Protein AF-A0A354J4W0-F1 (afdb_monomer)

Solvent-accessible surface area (backbone atoms only — not comparable to full-atom values): 3272 Å² total; per-residue (Å²): 131,89,71,90,73,81,82,85,87,77,90,75,87,68,79,90,85,59,92,90,58,63,63,68,60,53,51,53,51,41,51,55,51,46,30,67,74,73,68,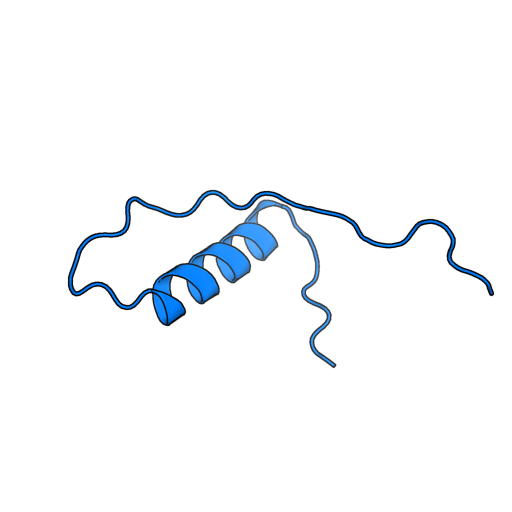51,84,83,83,87,124

Structure (mmCIF, N/CA/C/O backbone):
data_AF-A0A354J4W0-F1
#
_entry.id   AF-A0A354J4W0-F1
#
loop_
_atom_site.group_PDB
_atom_site.id
_atom_site.type_symbol
_atom_site.label_atom_id
_atom_site.label_alt_id
_atom_site.label_comp_id
_atom_site.label_asym_id
_atom_site.label_entity_id
_atom_site.label_seq_id
_atom_site.pdbx_PDB_ins_code
_atom_site.Cartn_x
_atom_site.Cartn_y
_atom_site.Cartn_z
_atom_site.occupancy
_atom_site.B_iso_or_equiv
_atom_site.auth_seq_id
_atom_site.auth_comp_id
_atom_site.auth_asym_id
_atom_site.auth_atom_id
_atom_site.pdbx_PDB_model_num
ATOM 1 N N . MET A 1 1 ? 19.893 -13.928 -16.066 1.00 56.06 1 MET A N 1
ATOM 2 C CA . MET A 1 1 ? 20.537 -12.619 -15.831 1.00 56.06 1 MET A CA 1
ATOM 3 C C . MET A 1 1 ? 20.439 -12.363 -14.339 1.00 56.06 1 MET A C 1
ATOM 5 O O . MET A 1 1 ? 19.326 -12.222 -13.850 1.00 56.06 1 MET A O 1
ATOM 9 N N . GLU A 1 2 ? 21.546 -12.457 -13.602 1.00 56.69 2 GLU A N 1
ATOM 10 C CA . GLU A 1 2 ? 21.540 -12.231 -12.150 1.00 56.69 2 GLU A CA 1
ATOM 11 C C . GLU A 1 2 ? 21.154 -10.778 -11.869 1.00 56.69 2 GLU A C 1
ATOM 13 O O . GLU A 1 2 ? 21.897 -9.844 -12.171 1.00 56.69 2 GLU A O 1
ATOM 18 N N . ARG A 1 3 ? 19.942 -10.572 -11.349 1.00 63.34 3 ARG A N 1
ATOM 19 C CA . ARG A 1 3 ? 19.458 -9.244 -10.982 1.00 63.34 3 ARG A CA 1
ATOM 20 C C . ARG A 1 3 ? 19.955 -8.933 -9.575 1.00 63.34 3 ARG A C 1
ATOM 22 O O . ARG A 1 3 ? 19.258 -9.184 -8.602 1.00 63.34 3 ARG A O 1
ATOM 29 N N . LEU A 1 4 ? 21.171 -8.400 -9.485 1.00 72.56 4 LEU A N 1
ATOM 30 C CA . LEU A 1 4 ? 21.787 -8.006 -8.211 1.00 72.56 4 LEU A CA 1
ATOM 31 C C . LEU A 1 4 ? 21.050 -6.828 -7.546 1.00 72.56 4 LEU A C 1
ATOM 33 O O . LEU A 1 4 ? 21.103 -6.666 -6.333 1.00 72.56 4 LEU A O 1
ATOM 37 N N . ILE A 1 5 ? 20.339 -6.015 -8.338 1.00 70.94 5 ILE A N 1
ATOM 38 C CA . ILE A 1 5 ? 19.510 -4.894 -7.879 1.00 70.94 5 ILE A CA 1
ATOM 39 C C . ILE A 1 5 ? 18.231 -4.882 -8.721 1.00 70.94 5 ILE A C 1
ATOM 41 O O . ILE A 1 5 ? 18.288 -4.867 -9.953 1.00 70.94 5 ILE A O 1
ATOM 45 N N . GLY A 1 6 ? 17.063 -4.921 -8.076 1.00 72.06 6 GLY A N 1
ATOM 46 C CA . GLY A 1 6 ? 15.803 -5.060 -8.809 1.00 72.06 6 GLY A CA 1
ATOM 47 C C . GLY A 1 6 ? 14.530 -4.584 -8.131 1.00 72.06 6 GLY A C 1
ATOM 48 O O . GLY A 1 6 ? 13.514 -4.433 -8.810 1.00 72.06 6 GLY A O 1
ATOM 49 N N . THR A 1 7 ? 14.576 -4.314 -6.833 1.00 77.88 7 THR A N 1
ATOM 50 C CA . THR A 1 7 ? 13.390 -3.897 -6.091 1.00 77.88 7 THR A CA 1
ATOM 51 C C . THR A 1 7 ? 13.395 -2.385 -5.955 1.00 77.88 7 THR A C 1
ATOM 53 O O . THR A 1 7 ? 14.297 -1.811 -5.350 1.00 77.88 7 THR A O 1
ATOM 56 N N . VAL A 1 8 ? 12.386 -1.733 -6.527 1.00 80.25 8 VAL A N 1
ATOM 57 C CA . VAL A 1 8 ? 12.127 -0.312 -6.286 1.00 80.25 8 VAL A CA 1
ATOM 58 C C . VAL A 1 8 ? 11.210 -0.232 -5.071 1.00 80.25 8 VAL A C 1
ATOM 60 O O . VAL A 1 8 ? 10.049 -0.622 -5.158 1.00 80.25 8 VAL A O 1
ATOM 63 N N . SER A 1 9 ? 11.728 0.242 -3.938 1.00 85.19 9 SER A N 1
ATOM 64 C CA . SER A 1 9 ? 10.887 0.556 -2.779 1.00 85.19 9 SER A CA 1
ATOM 65 C C . SER A 1 9 ? 10.246 1.928 -2.979 1.00 85.19 9 SER A C 1
ATOM 67 O O . SER A 1 9 ? 10.941 2.892 -3.306 1.00 85.19 9 SER A O 1
ATOM 69 N N . ARG A 1 10 ? 8.924 2.018 -2.809 1.00 88.88 10 ARG A N 1
ATOM 70 C CA . ARG A 1 10 ? 8.168 3.276 -2.862 1.00 88.88 10 ARG A CA 1
ATOM 71 C C . ARG A 1 10 ? 7.337 3.399 -1.596 1.00 88.88 10 ARG A C 1
ATOM 73 O O . ARG A 1 10 ? 6.524 2.528 -1.304 1.00 88.88 10 ARG A O 1
ATOM 80 N N . GLY A 1 11 ? 7.534 4.486 -0.858 1.00 92.00 11 GLY A N 1
ATOM 81 C CA . GLY A 1 11 ? 6.643 4.842 0.240 1.00 92.00 11 GLY A CA 1
ATOM 82 C C . GLY A 1 11 ? 5.352 5.440 -0.311 1.00 92.00 11 GLY A C 1
ATOM 83 O O . GLY A 1 11 ? 5.406 6.390 -1.087 1.00 92.00 11 GLY A O 1
ATOM 84 N N . VAL A 1 12 ? 4.204 4.900 0.097 1.00 93.38 12 VAL A N 1
ATOM 85 C CA . VAL A 1 12 ? 2.878 5.458 -0.205 1.00 93.38 12 VAL A CA 1
ATOM 86 C C . VAL A 1 12 ? 2.318 6.082 1.066 1.00 93.38 12 VAL A C 1
ATOM 88 O O . VAL A 1 12 ? 2.358 5.472 2.134 1.00 93.38 12 VAL A O 1
ATOM 91 N N . ARG A 1 13 ? 1.803 7.310 0.967 1.00 93.50 13 ARG A N 1
ATOM 92 C CA . ARG A 1 13 ? 1.184 7.996 2.103 1.00 93.50 13 ARG A CA 1
ATOM 93 C C . ARG A 1 13 ? -0.287 7.603 2.213 1.00 93.50 13 ARG A C 1
ATOM 95 O O . ARG A 1 13 ? -1.103 8.066 1.425 1.00 93.50 13 ARG A O 1
ATOM 102 N N . ALA A 1 14 ? -0.601 6.790 3.215 1.00 95.00 14 ALA A N 1
ATOM 103 C CA . ALA A 1 14 ? -1.969 6.459 3.598 1.00 95.00 14 ALA A CA 1
ATOM 104 C C . ALA A 1 14 ? -2.564 7.524 4.553 1.00 95.00 14 ALA A C 1
ATOM 106 O O . ALA A 1 14 ? -1.810 8.282 5.182 1.00 95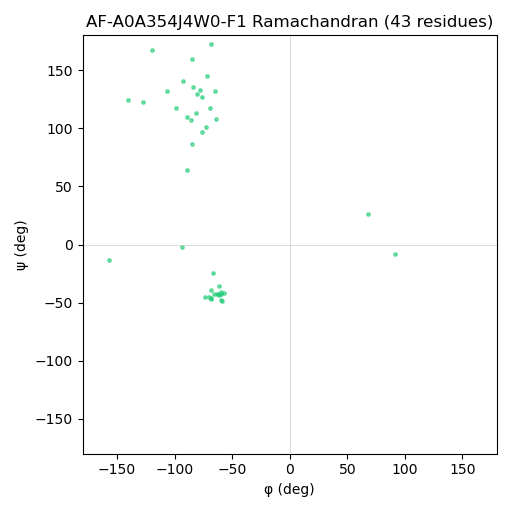.00 14 ALA A O 1
ATOM 107 N N . PRO A 1 15 ? -3.902 7.609 4.674 1.00 94.12 15 PRO A N 1
ATOM 108 C CA . PRO A 1 15 ? -4.565 8.414 5.701 1.00 94.12 15 PRO A CA 1
ATOM 109 C C . PRO A 1 15 ? -4.346 7.843 7.118 1.00 94.12 15 PRO A C 1
ATOM 111 O O . PRO A 1 15 ? -3.792 6.761 7.298 1.00 94.12 15 PRO A O 1
ATOM 114 N N . ILE A 1 16 ? -4.780 8.585 8.144 1.00 95.31 16 ILE A N 1
ATOM 115 C CA . ILE A 1 16 ? -4.756 8.106 9.536 1.00 95.31 16 ILE A CA 1
ATOM 116 C C . ILE A 1 16 ? -5.794 6.991 9.695 1.00 95.31 16 ILE A C 1
ATOM 118 O O . ILE A 1 16 ? -6.985 7.258 9.551 1.00 95.31 16 ILE A O 1
ATOM 122 N N . ILE A 1 17 ? -5.327 5.7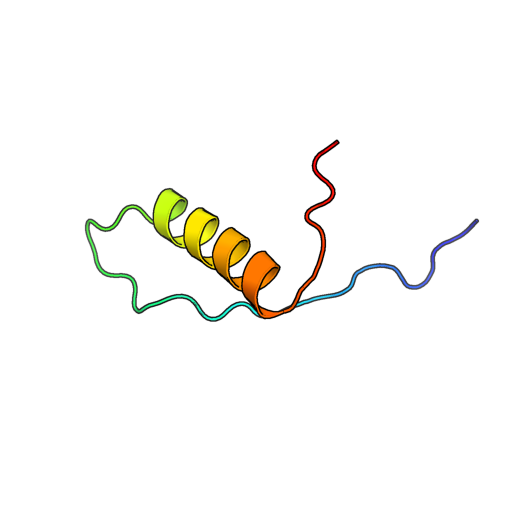89 10.034 1.00 95.50 17 ILE A N 1
ATOM 123 C CA . ILE A 1 17 ? -6.155 4.607 10.301 1.00 95.50 17 ILE A CA 1
ATOM 124 C C . ILE A 1 17 ? -6.636 4.639 11.754 1.00 95.50 17 ILE A C 1
ATOM 126 O O . ILE A 1 17 ? -5.856 4.930 12.667 1.00 95.50 17 ILE A O 1
ATOM 130 N N . ARG A 1 18 ? -7.915 4.338 11.970 1.00 96.56 18 ARG A N 1
ATOM 131 C CA . ARG A 1 18 ? -8.562 4.231 13.281 1.00 96.56 18 ARG A CA 1
ATOM 132 C C . ARG A 1 18 ? -9.121 2.828 13.503 1.00 96.56 18 ARG A C 1
ATOM 134 O O . ARG A 1 18 ? -9.201 2.005 12.596 1.00 96.56 18 ARG A O 1
ATOM 141 N N . GLU A 1 19 ? -9.489 2.548 14.747 1.00 96.75 19 GLU A N 1
ATOM 142 C CA . GLU A 1 19 ? -10.145 1.291 15.098 1.00 96.75 19 GLU A CA 1
ATOM 143 C C . GLU A 1 19 ? -11.519 1.190 14.417 1.00 96.75 19 GLU A C 1
ATOM 145 O O . GLU A 1 19 ? -12.302 2.139 14.453 1.00 96.75 19 GLU A O 1
ATOM 150 N N . GLY A 1 20 ? -11.793 0.039 13.798 1.00 95.88 20 GLY A N 1
ATOM 151 C CA . GLY A 1 20 ? -13.014 -0.210 13.027 1.00 95.88 20 GLY A CA 1
ATOM 152 C C . GLY A 1 20 ? -12.912 0.112 11.532 1.00 95.88 20 GLY A C 1
ATOM 153 O O . GLY A 1 20 ? -13.823 -0.254 10.794 1.00 95.88 20 GLY A O 1
ATOM 154 N N . ASP A 1 21 ? -11.822 0.737 11.077 1.00 96.81 21 ASP A N 1
ATOM 155 C CA . ASP A 1 21 ? -11.590 0.979 9.651 1.00 96.81 21 ASP A CA 1
ATOM 156 C C . ASP A 1 21 ? -11.237 -0.323 8.910 1.00 96.81 21 ASP A C 1
ATOM 158 O O . ASP A 1 21 ? -10.504 -1.175 9.426 1.00 96.81 21 ASP A O 1
ATOM 162 N N . ASP A 1 22 ? 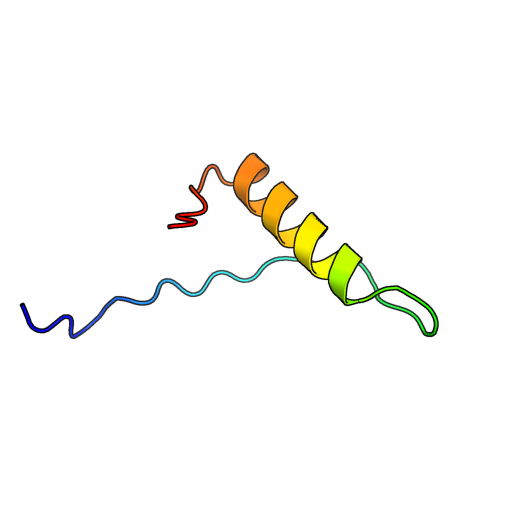-11.690 -0.448 7.660 1.00 97.62 22 ASP A N 1
ATOM 163 C CA . ASP A 1 22 ? -11.223 -1.511 6.771 1.00 97.62 22 ASP A CA 1
ATOM 164 C C . ASP A 1 22 ? -9.823 -1.170 6.243 1.00 97.62 22 ASP A C 1
ATOM 166 O O . ASP A 1 22 ? -9.627 -0.419 5.284 1.00 97.62 22 ASP A O 1
ATOM 170 N N . ILE A 1 23 ? -8.818 -1.737 6.904 1.00 96.19 23 ILE A N 1
ATOM 171 C CA . ILE A 1 23 ? -7.413 -1.534 6.553 1.00 96.19 23 ILE A CA 1
ATOM 172 C C . ILE A 1 23 ? -7.115 -2.035 5.134 1.00 96.19 23 ILE A C 1
ATOM 174 O O . ILE A 1 23 ? -6.296 -1.432 4.440 1.00 96.19 23 ILE A O 1
ATOM 178 N N . ALA A 1 24 ? -7.743 -3.129 4.695 1.00 96.75 24 ALA A N 1
ATOM 179 C CA . ALA A 1 24 ? -7.457 -3.716 3.392 1.00 96.75 24 ALA A CA 1
ATOM 180 C C . ALA A 1 24 ? -7.943 -2.795 2.270 1.00 96.75 24 ALA A C 1
ATOM 182 O O . ALA A 1 24 ? -7.172 -2.493 1.356 1.00 96.75 24 ALA A O 1
ATOM 183 N N . GLU A 1 25 ? -9.170 -2.289 2.383 1.00 97.56 25 GLU A N 1
ATOM 184 C CA . GLU A 1 25 ? -9.734 -1.327 1.433 1.00 97.56 25 GLU A CA 1
ATOM 185 C C . GLU A 1 25 ? -8.889 -0.044 1.371 1.00 97.56 25 GLU A C 1
ATOM 187 O O . GLU A 1 25 ? -8.447 0.359 0.292 1.00 97.56 25 GLU A O 1
ATOM 192 N N . ILE A 1 26 ? -8.535 0.530 2.528 1.00 97.12 26 ILE A N 1
ATOM 193 C CA . ILE A 1 26 ? -7.710 1.750 2.611 1.00 97.12 26 ILE A CA 1
ATOM 194 C C . ILE A 1 26 ? -6.356 1.577 1.912 1.00 97.12 26 ILE A C 1
ATOM 196 O O . ILE A 1 26 ? -5.874 2.491 1.229 1.00 97.12 26 ILE A O 1
ATOM 200 N N . VAL A 1 27 ? -5.708 0.425 2.093 1.00 95.44 27 VAL A N 1
ATOM 201 C CA . VAL A 1 27 ? -4.405 0.143 1.479 1.00 95.44 27 VAL A CA 1
ATOM 202 C C . VAL A 1 27 ? -4.538 0.008 -0.037 1.00 95.44 27 VAL A C 1
ATOM 204 O O . VAL A 1 27 ? -3.743 0.611 -0.763 1.00 95.44 27 VAL A O 1
ATOM 207 N N . VAL A 1 28 ? -5.538 -0.733 -0.519 1.00 95.12 28 VAL A N 1
ATOM 208 C CA . VAL A 1 28 ? -5.793 -0.920 -1.957 1.00 95.12 28 VAL A CA 1
ATOM 209 C C . VAL A 1 28 ? -6.031 0.428 -2.636 1.00 95.12 28 VAL A C 1
ATOM 211 O O . VAL A 1 28 ? -5.355 0.752 -3.619 1.00 95.12 28 VAL A O 1
ATOM 214 N N . ASP A 1 29 ? -6.897 1.260 -2.064 1.00 96.25 29 ASP A N 1
ATOM 215 C CA . ASP A 1 29 ? -7.203 2.584 -2.602 1.00 96.25 29 ASP A CA 1
ATOM 216 C C . ASP A 1 29 ? -5.982 3.504 -2.611 1.00 96.25 29 ASP A C 1
ATOM 218 O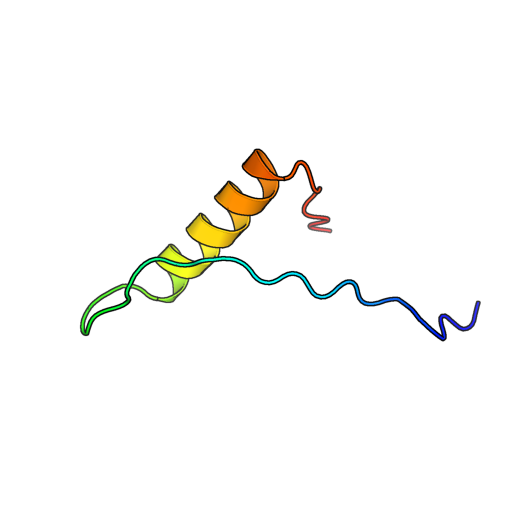 O . ASP A 1 29 ? -5.717 4.192 -3.602 1.00 96.25 29 ASP A O 1
ATOM 222 N N . SER A 1 30 ? -5.191 3.495 -1.536 1.00 95.56 30 SER A N 1
ATOM 223 C CA . SER A 1 30 ? -3.965 4.295 -1.445 1.00 95.56 30 SER A CA 1
ATOM 224 C C . SER A 1 30 ? -2.964 3.923 -2.545 1.00 95.56 30 SER A C 1
ATOM 226 O O . SER A 1 30 ? -2.365 4.808 -3.160 1.00 95.56 30 SER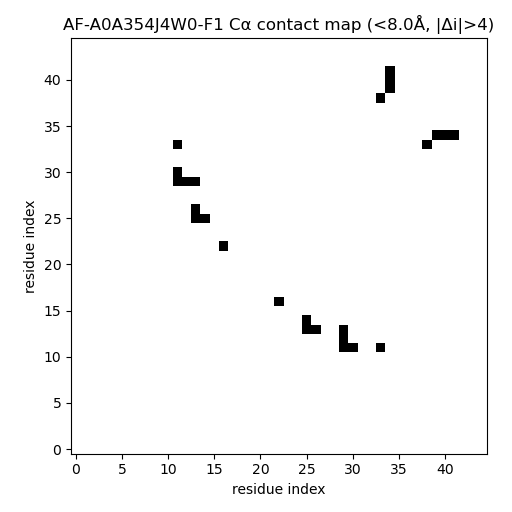 A O 1
ATOM 228 N N . VAL A 1 31 ? -2.805 2.630 -2.843 1.00 93.69 31 VAL A N 1
ATOM 229 C CA . VAL A 1 31 ? -1.899 2.141 -3.896 1.00 93.69 31 VAL A CA 1
ATOM 230 C C . VAL A 1 31 ? -2.412 2.496 -5.290 1.00 93.69 31 VAL A C 1
ATOM 232 O O . VAL A 1 31 ? -1.638 2.995 -6.109 1.00 93.69 31 VAL A O 1
ATOM 235 N N . ILE A 1 32 ? -3.705 2.299 -5.563 1.00 94.12 32 ILE A N 1
ATOM 236 C CA . ILE A 1 32 ? -4.318 2.646 -6.856 1.00 94.12 32 ILE A CA 1
ATOM 237 C C . ILE A 1 32 ? -4.206 4.151 -7.116 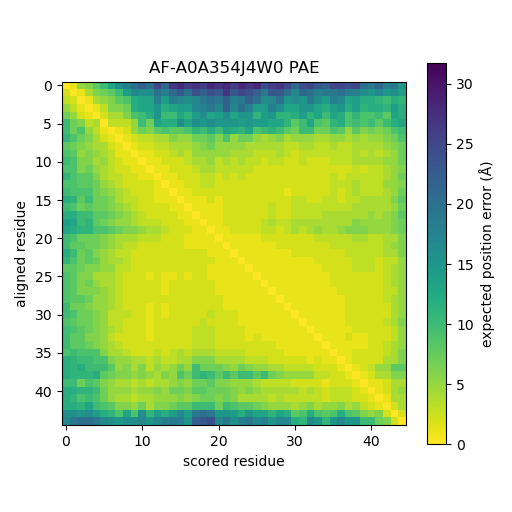1.00 94.12 32 ILE A C 1
ATOM 239 O O . ILE A 1 32 ? -3.858 4.571 -8.223 1.00 94.12 32 ILE A O 1
ATOM 243 N N . ASN A 1 33 ? -4.470 4.978 -6.106 1.00 95.12 33 ASN A N 1
ATOM 244 C CA . ASN A 1 33 ? -4.381 6.429 -6.235 1.00 95.12 33 ASN A CA 1
ATOM 245 C C . ASN A 1 33 ? -2.932 6.899 -6.410 1.00 95.12 33 ASN A C 1
ATOM 247 O O . ASN A 1 33 ? -2.673 7.760 -7.251 1.00 95.12 33 ASN A O 1
ATOM 251 N N . ALA A 1 34 ? -1.976 6.296 -5.699 1.00 94.50 34 ALA A N 1
ATOM 252 C CA . ALA A 1 34 ? -0.556 6.576 -5.897 1.00 94.50 34 ALA A CA 1
ATOM 253 C C . ALA A 1 34 ? -0.090 6.206 -7.313 1.00 94.50 34 ALA A C 1
ATOM 255 O O . ALA A 1 34 ? 0.610 6.995 -7.943 1.00 94.50 34 ALA A O 1
ATOM 256 N N . ALA A 1 35 ? -0.522 5.056 -7.842 1.00 93.25 35 ALA A N 1
ATOM 257 C CA . ALA A 1 35 ? -0.215 4.636 -9.209 1.00 93.25 35 ALA A CA 1
ATOM 258 C C . ALA A 1 35 ? -0.731 5.643 -10.248 1.00 93.25 35 ALA A C 1
ATOM 260 O O . ALA A 1 35 ? -0.004 6.003 -11.174 1.00 93.25 35 ALA A O 1
ATOM 261 N N . LYS A 1 36 ? -1.955 6.158 -10.057 1.00 92.06 36 LYS A N 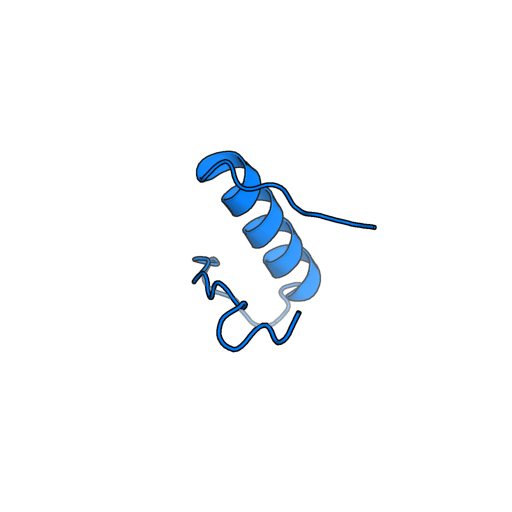1
ATOM 262 C CA . LYS A 1 36 ? -2.545 7.199 -10.914 1.00 92.06 36 LYS A CA 1
ATOM 263 C C . LYS A 1 36 ? -1.805 8.537 -10.818 1.00 92.06 36 LYS A C 1
ATOM 265 O O . LYS A 1 36 ? -1.603 9.175 -11.844 1.00 92.06 36 LYS A O 1
ATOM 270 N N . SER A 1 37 ? -1.418 8.961 -9.613 1.00 92.50 37 SER A N 1
ATOM 271 C CA . SER A 1 37 ? -0.770 10.261 -9.375 1.00 92.50 37 SER A CA 1
ATOM 272 C C . SER A 1 37 ? 0.686 10.298 -9.848 1.00 92.50 37 SER A C 1
ATOM 274 O O . SER A 1 37 ? 1.104 11.259 -10.483 1.00 92.50 37 SER A O 1
ATOM 276 N N . GLU A 1 38 ? 1.461 9.255 -9.546 1.00 89.25 38 GLU A N 1
ATOM 277 C CA . GLU A 1 38 ? 2.899 9.171 -9.849 1.00 89.25 38 GLU A CA 1
ATOM 278 C C . GLU A 1 38 ? 3.183 8.477 -11.194 1.00 89.25 38 GLU A C 1
ATOM 280 O O . GLU A 1 38 ? 4.337 8.344 -11.604 1.00 89.25 38 GLU A O 1
ATOM 285 N N . GLY A 1 39 ? 2.137 8.009 -11.885 1.00 85.44 39 GLY A N 1
ATOM 286 C CA . GLY A 1 39 ? 2.218 7.469 -13.241 1.00 85.44 39 GLY A CA 1
ATOM 287 C C . GLY A 1 39 ? 2.978 6.146 -13.366 1.00 85.44 39 GLY A C 1
ATOM 288 O O . GLY A 1 39 ? 3.530 5.865 -14.430 1.00 85.44 39 GLY A O 1
ATOM 289 N N . PHE A 1 40 ? 3.038 5.329 -12.307 1.00 88.44 40 PHE A N 1
ATOM 290 C CA . PHE A 1 40 ? 3.639 3.995 -12.391 1.00 88.44 40 PHE A CA 1
ATOM 291 C C . PHE A 1 40 ? 2.589 2.927 -12.704 1.00 88.44 40 PHE A C 1
ATOM 293 O O . PHE A 1 40 ? 1.473 2.947 -12.190 1.00 88.44 40 PHE A O 1
ATOM 300 N N . ALA A 1 41 ? 2.964 1.966 -13.548 1.00 86.56 41 ALA A N 1
ATOM 301 C CA . ALA A 1 41 ? 2.097 0.852 -13.891 1.00 86.56 41 ALA A CA 1
ATOM 302 C C . ALA A 1 41 ? 2.087 -0.194 -12.769 1.00 86.56 41 ALA A C 1
ATOM 304 O O . ALA A 1 41 ? 3.137 -0.616 -12.278 1.00 86.56 41 ALA A O 1
ATOM 305 N N . LEU A 1 42 ? 0.889 -0.640 -12.402 1.00 86.06 42 LEU A N 1
ATOM 306 C CA . LEU A 1 42 ? 0.705 -1.869 -11.643 1.00 86.06 42 LEU A CA 1
ATOM 307 C C . LEU A 1 42 ? 0.771 -3.027 -12.641 1.00 86.06 42 LEU A C 1
ATOM 309 O O . LEU A 1 42 ? -0.057 -3.134 -13.543 1.00 86.06 42 LEU A O 1
ATOM 313 N N . HIS A 1 43 ? 1.804 -3.855 -12.524 1.00 81.12 43 HIS A N 1
ATOM 314 C CA . HIS A 1 43 ? 2.022 -4.997 -13.409 1.00 81.12 43 HIS A CA 1
ATOM 315 C C . HIS A 1 43 ? 1.315 -6.240 -12.859 1.00 81.12 43 HIS A C 1
ATOM 317 O O . HIS A 1 43 ? 1.974 -7.198 -12.469 1.00 81.12 43 HIS A O 1
ATOM 323 N N . ASP A 1 44 ? -0.016 -6.191 -12.795 1.00 71.75 44 ASP A N 1
ATOM 324 C CA . ASP A 1 44 ? -0.842 -7.338 -12.412 1.00 71.75 44 ASP A CA 1
ATOM 325 C C . ASP A 1 44 ? -0.848 -8.365 -13.559 1.00 71.75 44 ASP A C 1
ATOM 327 O O . ASP A 1 44 ? -1.458 -8.145 -14.612 1.00 71.75 44 ASP A O 1
ATOM 331 N N . ARG A 1 45 ? -0.052 -9.429 -13.417 1.00 54.88 45 ARG A N 1
ATOM 332 C CA . ARG A 1 45 ? -0.048 -10.604 -14.294 1.00 54.88 45 ARG A CA 1
ATOM 333 C C . ARG A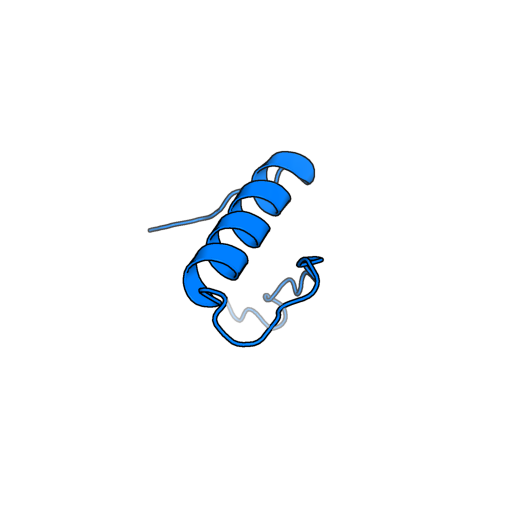 1 45 ? 0.452 -11.828 -13.539 1.00 54.88 45 ARG A C 1
ATOM 335 O O . ARG A 1 45 ? 1.484 -11.703 -12.843 1.00 54.88 45 ARG A O 1
#

Mean predicted aligned error: 5.5 Å

Secondary structure (DSSP, 8-state):
---SS--------PPPP-TT--HHHHHHHHHHHHHHHHT------

Sequence (45 aa):
MERLIGTVSRGVRAPIIREGDDIAEIVVDSVINAAKSEGFALHDR

Foldseek 3Di:
DPCPDDDDDDDFDFDDDDPPDDPVVRVVVSVVVCCVVVVPDDPDD

pLDDT: mean 87.44, std 11.93, range [54.88, 97.62]

Radius of gyration: 13.93 Å; Cα contacts (8 Å, |Δi|>4): 13; chains: 1; bounding box: 35×23×31 Å